Protein AF-A0A9P6PBI6-F1 (afdb_monomer_lite)

Radius of gyration: 18.16 Å; chains: 1; bounding box: 60×24×45 Å

Sequence (111 aa):
MYIKTEIVLVNEIKTRQEIRRQEVTYREKTDIINAMNEETRSGVHNIVGGRWFVCKNQHPYFIGDCGGATEVSSCPQCGAVIGGLQHKVVESNRFYGEFDGSVQPAWPGQP

Foldseek 3Di:
DVVVVVVVVVVVVVVVVVVVVPDQDPVNLVVVLVVQQVQQVPDPDPAQAKFWKAALVRDIDIDGHNNFFCDWDADPPPRGIFGDRPREIDPRMAGDCVSNVDPDGSDPDYD

pLDDT: mean 86.8, std 12.35, range [47.81, 98.38]

Structure (mmCIF, N/CA/C/O backbone):
data_AF-A0A9P6PBI6-F1
#
_entry.id   AF-A0A9P6PBI6-F1
#
loop_
_atom_site.group_PDB
_atom_site.id
_atom_site.type_symbol
_atom_site.label_atom_id
_atom_site.label_alt_id
_atom_site.label_comp_id
_atom_site.label_asym_id
_atom_site.label_entity_id
_atom_site.label_seq_id
_atom_site.pdbx_PDB_ins_code
_atom_site.Cartn_x
_atom_site.Cartn_y
_atom_site.Cartn_z
_atom_site.occupancy
_atom_site.B_iso_or_equiv
_atom_site.auth_seq_id
_atom_site.auth_comp_id
_atom_site.auth_asym_id
_atom_site.auth_atom_id
_atom_site.pdbx_PDB_model_num
ATOM 1 N N . MET A 1 1 ? -36.373 -7.883 30.145 1.00 57.28 1 MET A N 1
ATOM 2 C CA . MET A 1 1 ? -36.062 -7.192 28.873 1.00 57.28 1 MET A CA 1
ATOM 3 C C . MET A 1 1 ? -34.989 -6.109 29.087 1.00 57.28 1 MET A C 1
ATOM 5 O O . MET A 1 1 ? -35.166 -4.997 28.629 1.00 57.28 1 MET A O 1
ATOM 9 N N . TYR A 1 2 ? -33.888 -6.429 29.786 1.00 59.94 2 TYR A N 1
ATOM 10 C CA . TYR A 1 2 ? -32.796 -5.484 30.125 1.00 59.94 2 TYR A CA 1
ATOM 11 C C . TYR A 1 2 ? -31.420 -5.977 29.629 1.00 59.94 2 TYR A C 1
ATOM 13 O O . TYR A 1 2 ? -30.590 -5.198 29.182 1.00 59.94 2 TYR A O 1
ATOM 21 N N . ILE A 1 3 ? -31.233 -7.299 29.563 1.00 68.31 3 ILE A N 1
ATOM 22 C CA . ILE A 1 3 ? -29.975 -7.933 29.137 1.00 68.31 3 ILE A CA 1
ATOM 23 C C . ILE A 1 3 ? -29.643 -7.650 27.658 1.00 68.31 3 ILE A C 1
ATOM 25 O O . ILE A 1 3 ? -28.486 -7.448 27.308 1.00 68.31 3 ILE A O 1
ATOM 29 N N . LYS A 1 4 ? -30.646 -7.597 26.764 1.00 72.38 4 LYS A N 1
ATOM 30 C CA . LYS A 1 4 ? -30.403 -7.353 25.326 1.00 72.38 4 LYS A CA 1
ATOM 31 C C . LYS A 1 4 ? -29.861 -5.946 25.059 1.00 72.38 4 LYS A C 1
ATOM 33 O O . LYS A 1 4 ? -28.96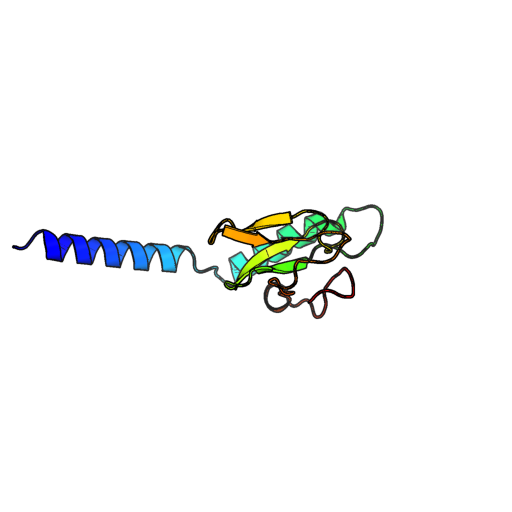2 -5.801 24.242 1.00 72.38 4 LYS A O 1
ATOM 38 N N . THR A 1 5 ? -30.383 -4.932 25.745 1.00 78.88 5 THR A N 1
ATOM 39 C CA . THR A 1 5 ? -29.947 -3.536 25.587 1.00 78.88 5 THR A CA 1
ATOM 40 C C . THR A 1 5 ? -28.542 -3.316 26.139 1.00 78.88 5 THR A C 1
ATOM 42 O O . THR A 1 5 ? -27.740 -2.640 25.503 1.00 78.88 5 THR A O 1
ATOM 45 N N . GLU A 1 6 ? -28.203 -3.949 27.264 1.00 83.69 6 GLU A N 1
ATOM 46 C CA . GLU A 1 6 ? -26.852 -3.888 27.836 1.00 83.69 6 GLU A CA 1
ATOM 47 C C . GLU A 1 6 ? -25.818 -4.603 26.954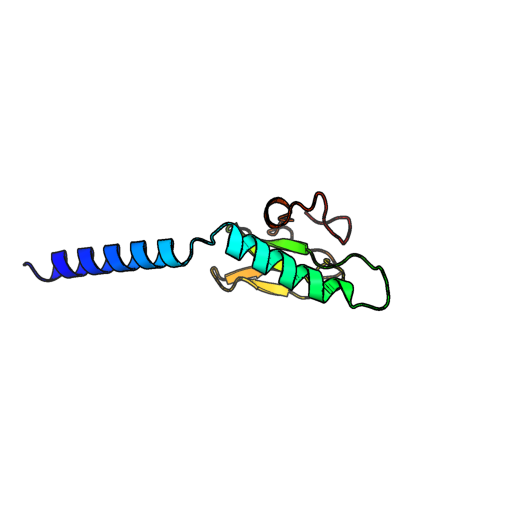 1.00 83.69 6 GLU A C 1
ATOM 49 O O . GLU A 1 6 ? -24.743 -4.060 26.715 1.00 83.69 6 GLU A O 1
ATOM 54 N N . ILE A 1 7 ? -26.150 -5.776 26.394 1.00 89.19 7 ILE A N 1
ATOM 55 C CA . ILE A 1 7 ? -25.262 -6.495 25.461 1.00 89.19 7 ILE A CA 1
ATOM 56 C C . ILE A 1 7 ? -24.994 -5.670 24.198 1.00 89.19 7 ILE A C 1
ATOM 58 O O . ILE A 1 7 ? -23.852 -5.608 23.744 1.00 89.19 7 ILE A O 1
ATOM 62 N N . VAL A 1 8 ? -26.022 -5.027 23.634 1.00 92.12 8 VAL A N 1
ATOM 63 C CA . VAL A 1 8 ? -25.859 -4.155 22.459 1.00 92.12 8 VAL A CA 1
ATOM 64 C C . VAL A 1 8 ? -24.909 -3.002 22.781 1.00 92.12 8 VAL A C 1
ATOM 66 O O . VAL A 1 8 ? -23.950 -2.791 22.042 1.00 92.12 8 VAL A O 1
ATOM 69 N N . LEU A 1 9 ? -25.097 -2.332 23.922 1.00 91.38 9 LEU A N 1
ATOM 70 C CA . LEU A 1 9 ? -24.223 -1.240 24.352 1.00 91.38 9 LEU A CA 1
ATOM 71 C C . LEU A 1 9 ? -22.771 -1.707 24.544 1.00 91.38 9 LEU A C 1
ATOM 73 O O . LEU A 1 9 ? -21.839 -1.040 24.098 1.00 91.38 9 LEU A O 1
ATOM 77 N N . VAL A 1 10 ? -22.563 -2.869 25.168 1.00 91.69 10 VAL A N 1
ATOM 78 C CA . VAL A 1 10 ? -21.223 -3.446 25.358 1.00 91.69 10 VAL A CA 1
ATOM 79 C C . VAL A 1 10 ? -20.565 -3.772 24.018 1.00 91.69 10 VAL A C 1
ATOM 81 O O . VAL A 1 10 ? -19.380 -3.488 23.843 1.00 91.69 10 VAL A O 1
ATOM 84 N N . ASN A 1 11 ? -21.309 -4.336 23.067 1.00 90.69 11 ASN A N 1
ATOM 85 C CA . ASN A 1 11 ? -20.789 -4.625 21.732 1.00 90.69 11 ASN A CA 1
ATOM 86 C C . ASN A 1 11 ? -20.391 -3.338 21.003 1.00 90.69 11 ASN A C 1
ATOM 88 O O . ASN A 1 11 ? -19.288 -3.265 20.472 1.00 90.69 11 ASN A O 1
ATOM 92 N N . GLU A 1 12 ? -21.224 -2.298 21.052 1.00 93.50 12 GLU A N 1
ATOM 93 C CA . GLU A 1 12 ? -20.895 -0.999 20.460 1.00 93.50 12 GLU A CA 1
ATOM 94 C C . GLU A 1 12 ? -19.661 -0.351 21.096 1.00 93.50 12 GLU A C 1
ATOM 96 O O . GLU A 1 12 ? -18.819 0.201 20.385 1.00 93.50 12 GLU A O 1
ATOM 101 N N . ILE A 1 13 ? -19.535 -0.407 22.427 1.00 92.88 13 ILE A N 1
ATOM 102 C CA . ILE A 1 13 ? -18.363 0.115 23.141 1.00 92.88 13 ILE A CA 1
ATOM 103 C C . ILE A 1 13 ? -17.110 -0.643 22.706 1.00 92.88 13 ILE A C 1
ATOM 105 O O . ILE A 1 13 ? -16.105 -0.007 22.392 1.00 92.88 13 ILE A O 1
ATOM 109 N N . LYS A 1 14 ? -17.172 -1.979 22.634 1.00 90.19 14 LYS A N 1
ATOM 110 C CA . LYS A 1 14 ? -16.056 -2.807 22.159 1.00 90.19 14 LYS A CA 1
ATOM 111 C C . LYS A 1 14 ? -15.658 -2.445 20.733 1.00 90.19 14 LYS A C 1
ATOM 113 O O . LYS A 1 14 ? -14.479 -2.227 20.486 1.00 90.19 14 LYS A O 1
ATOM 118 N N . THR A 1 15 ? -16.619 -2.316 19.819 1.00 87.94 15 THR A N 1
ATOM 119 C CA . THR A 1 15 ? -16.342 -1.923 18.432 1.00 87.94 15 THR A CA 1
ATOM 120 C C . THR A 1 15 ? -15.682 -0.547 18.363 1.00 87.94 15 THR A C 1
ATOM 122 O O . THR A 1 15 ? -14.673 -0.392 17.684 1.00 87.94 15 THR A O 1
ATOM 125 N N . ARG A 1 16 ? -16.181 0.447 19.111 1.00 87.81 16 ARG A N 1
ATOM 126 C CA . ARG A 1 16 ? -15.571 1.788 19.159 1.00 87.81 16 ARG A CA 1
ATOM 127 C C . ARG A 1 16 ? -14.161 1.775 19.753 1.00 87.81 16 ARG A C 1
ATOM 129 O O . ARG A 1 16 ? -13.296 2.505 19.278 1.00 87.81 16 ARG A O 1
ATOM 136 N N . GLN A 1 17 ? -13.931 0.976 20.794 1.00 88.06 17 GLN A N 1
ATOM 137 C CA . GLN A 1 17 ? -12.609 0.821 21.405 1.00 88.06 17 GLN A CA 1
ATOM 138 C C . GLN A 1 17 ? -11.619 0.145 20.454 1.00 88.06 17 GLN A C 1
ATOM 140 O O . GLN A 1 17 ? -10.471 0.574 20.388 1.00 88.06 17 GLN A O 1
ATOM 145 N N . GLU A 1 18 ? -12.063 -0.865 19.709 1.00 83.88 18 GLU A N 1
ATOM 146 C CA . GLU A 1 18 ? -11.237 -1.562 18.724 1.00 83.88 18 GLU A CA 1
ATOM 147 C C . GLU A 1 18 ? -10.886 -0.649 17.543 1.00 83.88 18 GLU A C 1
ATOM 149 O O . GLU A 1 18 ? -9.718 -0.564 17.182 1.00 83.88 18 GLU A O 1
ATOM 154 N N . ILE A 1 19 ? -11.847 0.128 17.024 1.00 81.00 19 ILE A N 1
ATOM 155 C CA . ILE A 1 19 ? -11.585 1.146 15.989 1.00 81.00 19 ILE A CA 1
ATOM 156 C C . ILE A 1 19 ? -10.518 2.134 16.469 1.00 81.00 19 ILE A C 1
ATOM 158 O O . ILE A 1 19 ? -9.537 2.358 15.772 1.00 81.00 19 ILE A O 1
ATOM 162 N N . ARG A 1 20 ? -10.666 2.676 17.686 1.00 81.50 20 ARG A N 1
ATOM 163 C CA . ARG A 1 20 ? -9.689 3.618 18.252 1.00 81.50 20 ARG A CA 1
ATOM 164 C C . ARG A 1 20 ? -8.309 2.984 18.434 1.00 81.50 20 ARG A C 1
ATOM 166 O O . ARG A 1 20 ? -7.304 3.645 18.228 1.00 81.50 20 ARG A O 1
ATOM 173 N N . ARG A 1 21 ? -8.244 1.712 18.838 1.00 78.19 21 ARG A N 1
ATOM 174 C CA . ARG A 1 21 ? -6.974 0.981 18.973 1.00 78.19 21 ARG A CA 1
ATOM 175 C C . ARG A 1 21 ? -6.270 0.804 17.625 1.00 78.19 21 ARG A C 1
ATOM 177 O O . ARG A 1 21 ? -5.051 0.727 17.595 1.00 78.19 21 ARG A O 1
ATOM 184 N N . GLN A 1 22 ? -7.034 0.720 16.542 1.00 74.50 22 GLN A N 1
ATOM 185 C CA . GLN A 1 22 ? -6.516 0.562 15.186 1.00 74.50 22 GLN A CA 1
ATOM 186 C C . GLN A 1 22 ? -6.127 1.896 14.527 1.00 74.50 22 GLN A C 1
ATOM 188 O O . GLN A 1 22 ? -5.532 1.883 13.449 1.00 74.50 22 GLN A O 1
ATOM 193 N N . GLU A 1 23 ? -6.427 3.043 15.148 1.00 81.88 23 GLU A N 1
ATOM 194 C CA . GLU A 1 23 ? -5.960 4.345 14.668 1.00 81.88 23 GLU A CA 1
ATOM 195 C C . GLU A 1 23 ? -4.450 4.476 14.886 1.00 81.88 23 GLU A C 1
ATOM 197 O O . GLU A 1 23 ? -3.964 4.554 16.011 1.00 81.88 23 GLU A O 1
ATOM 202 N N . VAL A 1 24 ? -3.706 4.526 13.783 1.00 81.69 24 VAL A N 1
ATOM 203 C CA . VAL A 1 24 ? -2.252 4.696 13.801 1.00 81.69 24 VAL A CA 1
ATOM 204 C C . VAL A 1 24 ? -1.918 6.159 14.087 1.00 81.69 24 VAL A C 1
ATOM 206 O O . VAL A 1 24 ? -2.293 7.059 13.329 1.00 81.69 24 VAL A O 1
ATOM 209 N N . THR A 1 25 ? -1.180 6.415 15.166 1.00 87.94 25 THR A N 1
ATOM 210 C CA . THR A 1 25 ? -0.667 7.754 15.477 1.00 87.94 25 THR A CA 1
ATOM 211 C C . THR A 1 25 ? 0.389 8.193 14.458 1.00 87.94 25 THR A C 1
ATOM 213 O O . THR A 1 25 ? 1.033 7.379 13.800 1.00 87.94 25 THR A O 1
ATOM 216 N N . TYR A 1 26 ? 0.642 9.502 14.347 1.00 85.81 26 TYR A N 1
ATOM 217 C CA . TYR A 1 26 ? 1.681 10.023 13.444 1.00 85.81 26 TYR A CA 1
ATOM 218 C C . TYR A 1 26 ? 3.070 9.417 13.713 1.00 85.81 26 TYR A C 1
ATOM 220 O O . TYR A 1 26 ? 3.825 9.132 12.780 1.00 85.81 26 TYR A O 1
ATOM 228 N N . ARG A 1 27 ? 3.399 9.195 14.992 1.00 88.25 27 ARG A N 1
ATOM 229 C CA . ARG A 1 27 ? 4.665 8.579 15.395 1.00 88.25 27 ARG A CA 1
ATOM 230 C C . ARG A 1 27 ? 4.742 7.130 14.925 1.00 88.25 27 ARG A C 1
ATOM 232 O O . ARG A 1 27 ? 5.698 6.786 14.248 1.00 88.25 27 ARG A O 1
ATOM 239 N N . GLU A 1 28 ? 3.713 6.331 15.195 1.00 90.06 28 GLU A N 1
ATOM 240 C CA . GLU A 1 28 ? 3.660 4.938 14.732 1.00 90.06 28 GLU A CA 1
ATOM 241 C C . GLU A 1 28 ? 3.711 4.851 13.205 1.00 90.06 28 GLU A C 1
ATOM 243 O O . GLU A 1 28 ? 4.437 4.026 12.660 1.00 90.06 28 GLU A O 1
ATOM 248 N N . LYS A 1 29 ? 3.010 5.750 12.500 1.00 89.81 29 LYS A N 1
ATOM 249 C CA . LYS A 1 29 ? 3.078 5.838 11.036 1.00 89.81 29 LYS A CA 1
ATOM 250 C C . LYS A 1 29 ? 4.518 6.061 10.571 1.00 89.81 29 LYS A C 1
ATOM 252 O O . LYS A 1 29 ? 4.976 5.397 9.648 1.00 89.81 29 LYS A O 1
ATOM 257 N N . THR A 1 30 ? 5.231 6.977 11.225 1.00 90.19 30 THR A N 1
ATOM 258 C CA . THR A 1 30 ? 6.634 7.283 10.915 1.00 90.19 30 THR A CA 1
ATOM 259 C C . THR A 1 30 ? 7.546 6.089 11.195 1.00 90.19 30 THR A C 1
ATOM 261 O O . THR A 1 30 ? 8.390 5.762 10.364 1.00 90.19 30 THR A O 1
ATOM 264 N N . ASP A 1 31 ? 7.353 5.405 12.323 1.00 92.19 31 ASP A N 1
ATOM 265 C CA . ASP A 1 31 ? 8.137 4.224 12.696 1.00 92.19 31 ASP A CA 1
ATOM 266 C C . ASP A 1 31 ? 7.935 3.079 11.686 1.00 92.19 31 ASP A C 1
ATOM 268 O O . ASP A 1 31 ? 8.910 2.472 11.241 1.00 92.19 31 ASP A O 1
ATOM 272 N N . ILE A 1 32 ? 6.694 2.855 11.234 1.00 90.44 32 ILE A N 1
ATOM 273 C CA . ILE A 1 32 ? 6.374 1.894 10.167 1.00 90.44 32 ILE A CA 1
ATOM 274 C C . ILE A 1 32 ? 7.083 2.277 8.864 1.00 90.44 32 ILE A C 1
ATOM 276 O O . ILE A 1 32 ? 7.739 1.437 8.255 1.00 90.44 32 ILE A O 1
ATOM 280 N N . ILE A 1 33 ? 6.981 3.538 8.427 1.00 89.69 33 ILE A N 1
ATOM 281 C CA . ILE A 1 33 ? 7.621 4.002 7.183 1.00 89.69 33 ILE A CA 1
ATOM 282 C C . ILE A 1 33 ? 9.133 3.772 7.231 1.00 89.69 33 ILE A C 1
ATOM 284 O O . ILE A 1 33 ? 9.715 3.303 6.254 1.00 89.69 33 ILE A O 1
ATOM 288 N N . ASN A 1 34 ? 9.769 4.085 8.360 1.00 87.81 34 ASN A N 1
ATOM 289 C CA . ASN A 1 34 ? 11.205 3.905 8.524 1.00 87.81 34 ASN A CA 1
ATOM 290 C C . ASN A 1 34 ? 11.600 2.429 8.436 1.00 87.81 34 ASN A C 1
ATOM 292 O O . ASN A 1 34 ? 12.493 2.103 7.656 1.00 87.81 34 ASN A O 1
ATOM 296 N N . ALA A 1 35 ? 10.899 1.552 9.162 1.00 88.19 35 ALA A N 1
ATOM 297 C CA . ALA A 1 35 ? 11.174 0.118 9.165 1.00 88.19 35 ALA A CA 1
ATOM 298 C C . ALA A 1 35 ? 11.040 -0.495 7.760 1.00 88.19 35 ALA A C 1
ATOM 300 O O . ALA A 1 35 ? 11.958 -1.153 7.277 1.00 88.19 35 ALA A O 1
ATOM 301 N N . MET A 1 36 ? 9.938 -0.209 7.060 1.00 86.06 36 MET A N 1
ATOM 302 C CA . MET A 1 36 ? 9.687 -0.784 5.731 1.00 86.06 36 MET A CA 1
ATOM 303 C C . MET A 1 36 ? 10.657 -0.248 4.664 1.00 86.06 36 MET A C 1
ATOM 305 O O . MET A 1 36 ? 11.021 -0.961 3.729 1.00 86.06 36 MET A O 1
ATOM 309 N N . ASN A 1 37 ? 11.109 1.004 4.794 1.00 78.19 37 ASN A N 1
ATOM 310 C CA . ASN A 1 37 ? 12.082 1.589 3.870 1.00 78.19 37 ASN A CA 1
ATOM 311 C C . ASN A 1 37 ? 13.515 1.097 4.123 1.00 78.19 37 ASN A C 1
ATOM 313 O O . ASN A 1 37 ? 14.297 1.013 3.173 1.00 78.19 37 ASN A O 1
ATOM 317 N N . GLU A 1 38 ? 13.878 0.782 5.368 1.00 72.88 38 GLU A N 1
ATOM 318 C CA . GLU A 1 38 ? 15.210 0.282 5.730 1.00 72.88 38 GLU A CA 1
ATOM 319 C C . GLU A 1 38 ? 15.511 -1.075 5.081 1.00 72.88 38 GLU A C 1
ATOM 321 O O . GLU A 1 38 ? 16.582 -1.246 4.491 1.00 72.88 38 GLU A O 1
ATOM 326 N N . GLU A 1 39 ? 14.539 -1.992 5.079 1.00 63.38 39 GLU A N 1
ATOM 327 C CA . GLU A 1 39 ? 14.673 -3.310 4.440 1.00 63.38 39 GLU A CA 1
ATOM 328 C C . GLU A 1 39 ? 15.037 -3.198 2.951 1.00 63.38 39 GLU A C 1
ATOM 330 O O . GLU A 1 39 ? 15.853 -3.957 2.430 1.00 63.38 39 GLU A O 1
ATOM 335 N N . THR A 1 40 ? 14.514 -2.178 2.270 1.00 63.81 40 THR A N 1
ATOM 336 C CA . THR A 1 40 ? 14.700 -1.992 0.822 1.00 63.81 40 THR A CA 1
ATOM 337 C C . THR A 1 40 ? 16.022 -1.311 0.439 1.00 63.81 40 THR A C 1
ATOM 339 O O . THR A 1 40 ? 16.390 -1.307 -0.733 1.00 63.81 40 THR A O 1
ATOM 342 N N . ARG A 1 41 ? 16.770 -0.751 1.406 1.00 58.75 41 ARG A N 1
ATOM 343 C CA . ARG A 1 41 ? 18.080 -0.100 1.175 1.00 58.75 41 ARG A CA 1
ATOM 344 C C . ARG A 1 41 ? 19.273 -1.054 1.234 1.00 58.75 41 ARG A C 1
ATOM 346 O O . ARG A 1 41 ? 20.363 -0.668 0.821 1.00 58.75 41 ARG A O 1
ATOM 353 N N . SER A 1 42 ? 19.089 -2.271 1.741 1.00 56.28 42 SER A N 1
ATOM 354 C CA . SER A 1 42 ? 20.186 -3.226 1.968 1.00 56.28 42 SER A CA 1
ATOM 355 C C . SER A 1 42 ? 20.513 -4.105 0.746 1.00 56.28 42 SER A C 1
ATOM 357 O O . SER A 1 42 ? 21.400 -4.955 0.813 1.00 56.28 42 SER A O 1
ATOM 359 N N . GLY A 1 43 ? 19.827 -3.908 -0.388 1.00 55.12 43 GLY A N 1
ATOM 360 C CA . GLY A 1 43 ? 20.098 -4.604 -1.648 1.00 55.12 43 GLY A CA 1
ATOM 361 C C . GLY A 1 43 ? 21.300 -4.024 -2.405 1.00 55.12 43 GLY A C 1
ATOM 362 O O . GLY A 1 43 ? 21.398 -2.821 -2.618 1.00 55.12 43 GLY A O 1
ATOM 363 N N . VAL A 1 44 ? 22.199 -4.902 -2.866 1.00 50.97 44 VAL A N 1
ATOM 364 C CA . VAL A 1 44 ? 23.477 -4.614 -3.571 1.00 50.97 44 VAL A CA 1
ATOM 365 C C . VAL A 1 44 ? 23.313 -3.792 -4.862 1.00 50.97 44 VAL A C 1
ATOM 367 O O . VAL A 1 44 ? 24.276 -3.234 -5.388 1.0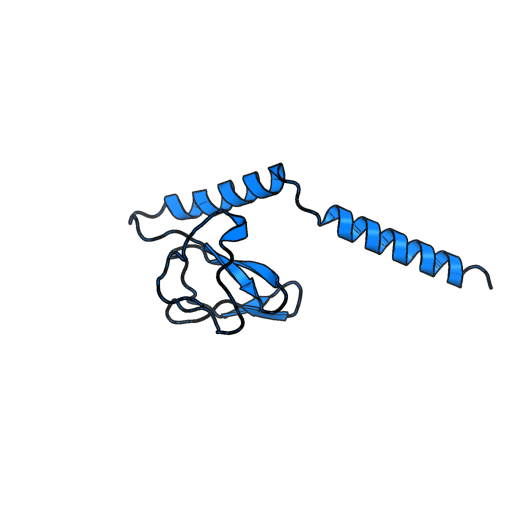0 50.97 44 VAL A O 1
ATOM 370 N N . HIS A 1 45 ? 22.093 -3.665 -5.369 1.00 48.16 45 HIS A N 1
ATOM 371 C CA . HIS A 1 45 ? 21.782 -2.830 -6.513 1.00 48.16 45 HIS A CA 1
ATOM 372 C C . HIS A 1 45 ? 20.840 -1.711 -6.065 1.00 48.16 45 HIS A C 1
ATOM 374 O O 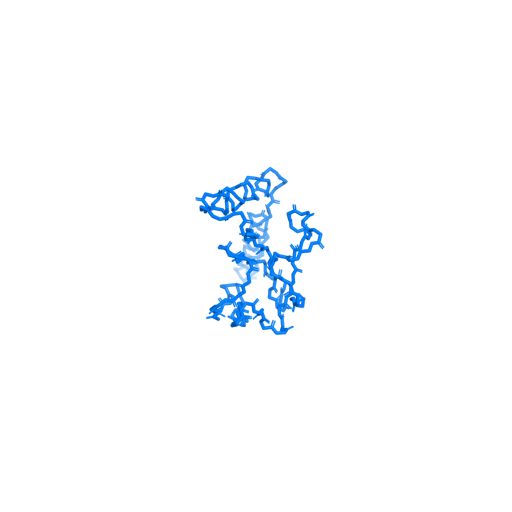. HIS A 1 45 ? 19.800 -2.001 -5.488 1.00 48.16 45 HIS A O 1
ATOM 380 N N . ASN A 1 46 ? 21.189 -0.451 -6.361 1.00 47.81 46 ASN A N 1
ATOM 381 C CA . ASN A 1 46 ? 20.365 0.765 -6.206 1.00 47.81 46 ASN A CA 1
ATOM 382 C C . ASN A 1 46 ? 19.081 0.722 -7.075 1.00 47.81 46 ASN A C 1
ATOM 384 O O . ASN A 1 46 ? 18.784 1.641 -7.838 1.00 47.81 46 ASN A O 1
ATOM 388 N N . ILE A 1 47 ? 18.353 -0.387 -7.033 1.00 53.59 47 ILE A N 1
ATOM 389 C CA . ILE A 1 47 ? 17.187 -0.702 -7.840 1.00 53.59 47 ILE A CA 1
ATOM 390 C C . ILE A 1 47 ? 15.994 -0.449 -6.935 1.00 53.59 47 ILE A C 1
ATOM 392 O O . ILE A 1 47 ? 15.737 -1.203 -6.010 1.00 53.59 47 ILE A O 1
ATOM 396 N N . VAL A 1 48 ? 15.351 0.690 -7.186 1.00 61.47 48 VAL A N 1
ATOM 397 C CA . VAL A 1 48 ? 13.963 1.032 -6.855 1.00 61.47 48 VAL A CA 1
ATOM 398 C C . VAL A 1 48 ? 13.345 0.211 -5.715 1.00 61.47 48 VAL A C 1
ATOM 400 O O . VAL A 1 48 ? 12.793 -0.852 -5.949 1.00 61.47 48 VAL A O 1
ATOM 403 N N . GLY A 1 49 ? 13.458 0.717 -4.481 1.00 77.00 49 GLY A N 1
ATOM 404 C CA . GLY A 1 49 ? 12.961 0.036 -3.279 1.00 77.00 49 GLY A CA 1
ATOM 405 C C . GLY A 1 49 ? 11.442 -0.179 -3.245 1.00 77.00 49 GLY A C 1
ATOM 406 O O . GLY A 1 49 ? 10.713 0.225 -4.147 1.00 77.00 49 GLY A O 1
ATOM 407 N N . GLY A 1 50 ? 10.945 -0.762 -2.159 1.00 87.19 50 GLY A N 1
ATOM 408 C CA . GLY A 1 50 ? 9.531 -1.089 -1.982 1.00 87.19 50 GLY A CA 1
ATOM 409 C C . GLY A 1 50 ? 8.577 0.112 -1.974 1.00 87.19 50 GLY A C 1
ATOM 410 O O . GLY A 1 50 ? 8.988 1.265 -1.812 1.00 87.19 50 GLY A O 1
ATOM 411 N N . ARG A 1 51 ? 7.281 -0.146 -2.184 1.00 92.56 51 ARG A N 1
ATOM 412 C CA . ARG A 1 51 ? 6.216 0.869 -2.212 1.00 92.56 51 ARG A CA 1
ATOM 413 C C . ARG A 1 51 ? 4.909 0.387 -1.610 1.00 92.56 51 ARG A C 1
ATOM 415 O O . ARG A 1 51 ? 4.567 -0.793 -1.655 1.00 92.56 51 ARG A O 1
ATOM 422 N N . TRP A 1 52 ? 4.154 1.359 -1.111 1.00 94.75 52 TRP A N 1
ATOM 423 C CA . TRP A 1 52 ? 2.808 1.175 -0.592 1.00 94.75 52 TRP A CA 1
ATOM 424 C C . TRP A 1 52 ? 1.766 1.184 -1.707 1.00 94.75 52 TRP A C 1
ATOM 426 O O . TRP A 1 52 ? 1.808 1.996 -2.634 1.00 94.75 52 TRP A O 1
ATOM 436 N N . PHE A 1 53 ? 0.801 0.287 -1.569 1.00 96.62 53 PHE A N 1
ATOM 437 C CA . PHE A 1 53 ? -0.371 0.156 -2.419 1.00 96.62 53 PHE A CA 1
ATOM 438 C C . PHE A 1 53 ? -1.603 -0.045 -1.542 1.00 96.62 53 PHE A C 1
ATOM 440 O O . PHE A 1 53 ? -1.503 -0.340 -0.351 1.00 96.62 53 PHE A O 1
ATOM 447 N N . VAL A 1 54 ? -2.786 0.084 -2.129 1.00 97.56 54 VAL A N 1
ATOM 448 C CA . VAL A 1 54 ? -4.049 -0.250 -1.468 1.00 97.56 54 VAL A CA 1
ATOM 449 C C . VAL A 1 54 ? -4.890 -1.169 -2.330 1.00 97.56 54 VAL A C 1
ATOM 451 O O . VAL A 1 54 ? -4.880 -1.083 -3.559 1.00 97.56 54 VAL A O 1
ATOM 454 N N . CYS A 1 55 ? -5.650 -2.045 -1.676 1.00 97.94 55 CYS A N 1
ATOM 455 C CA . CYS A 1 55 ? -6.689 -2.818 -2.351 1.00 97.94 55 CYS A CA 1
ATOM 456 C C . CYS A 1 55 ? -7.895 -1.932 -2.718 1.00 97.94 55 CYS A C 1
ATOM 458 O O . CYS A 1 55 ? -8.040 -0.810 -2.221 1.00 97.94 55 CYS A O 1
ATOM 460 N N . LYS A 1 56 ? -8.840 -2.478 -3.495 1.00 97.19 56 LYS A N 1
ATOM 461 C CA . LYS A 1 56 ? -10.098 -1.797 -3.872 1.00 97.19 56 LYS A CA 1
ATOM 462 C C . LYS A 1 56 ? -10.926 -1.257 -2.697 1.00 97.19 56 LYS A C 1
ATOM 464 O O . LYS A 1 56 ? -11.720 -0.343 -2.876 1.00 97.19 56 LYS A O 1
ATOM 469 N N . ASN A 1 57 ? -10.741 -1.826 -1.503 1.00 96.69 57 ASN A N 1
ATOM 470 C CA . ASN A 1 57 ? -11.425 -1.433 -0.270 1.00 96.69 57 ASN A CA 1
ATOM 471 C C . ASN A 1 57 ? -10.568 -0.513 0.624 1.00 96.69 57 ASN A C 1
ATOM 473 O O . ASN A 1 57 ? -10.873 -0.366 1.800 1.00 96.69 57 ASN A O 1
ATOM 477 N N . GLN A 1 58 ? -9.503 0.093 0.088 1.00 95.31 58 GLN A N 1
ATOM 478 C CA . GLN A 1 58 ? -8.636 1.067 0.772 1.00 95.31 58 GLN A CA 1
ATOM 479 C C . GLN A 1 58 ? -7.795 0.522 1.940 1.00 95.31 58 GLN A C 1
ATOM 481 O O . GLN A 1 58 ? -7.278 1.299 2.736 1.00 95.31 58 GLN A O 1
ATOM 486 N N . HIS A 1 59 ? -7.585 -0.793 2.031 1.00 95.38 59 HIS A N 1
ATOM 487 C CA . HIS A 1 59 ? -6.624 -1.358 2.987 1.00 95.38 59 HIS A CA 1
ATOM 488 C C . HIS A 1 59 ? -5.195 -1.283 2.428 1.00 95.38 59 HIS A C 1
ATOM 490 O O . HIS A 1 59 ? -4.968 -1.854 1.350 1.00 95.38 59 HIS A O 1
ATOM 496 N N . PRO A 1 60 ? -4.251 -0.619 3.125 1.00 95.12 60 PRO A N 1
ATOM 497 C CA . PRO A 1 60 ? -2.861 -0.527 2.692 1.00 95.12 60 PRO A CA 1
ATOM 498 C C . PRO A 1 60 ? -2.131 -1.868 2.774 1.00 95.12 60 PRO A C 1
ATOM 500 O O . PRO A 1 60 ? -2.369 -2.664 3.683 1.00 95.12 60 PRO A O 1
ATOM 503 N N . TYR A 1 61 ? -1.212 -2.086 1.841 1.00 95.56 61 TYR A N 1
ATOM 504 C CA . TYR A 1 61 ? -0.239 -3.173 1.847 1.00 95.56 61 TYR A CA 1
ATOM 505 C C . TYR A 1 61 ? 1.069 -2.699 1.198 1.00 95.56 61 TYR A C 1
ATOM 507 O O . TYR A 1 61 ? 1.084 -1.716 0.456 1.00 95.56 61 TYR A O 1
ATOM 515 N N . PHE A 1 62 ? 2.175 -3.381 1.489 1.00 93.94 62 PHE A N 1
ATOM 516 C CA . PHE A 1 62 ? 3.500 -3.006 1.000 1.00 93.94 62 PHE A CA 1
ATOM 517 C C . PHE A 1 62 ? 4.039 -4.058 0.034 1.00 93.94 62 PHE A C 1
ATOM 519 O O . PHE A 1 62 ? 3.910 -5.257 0.279 1.00 93.94 62 PHE A O 1
ATOM 526 N N . ILE A 1 63 ? 4.648 -3.604 -1.056 1.00 92.56 63 ILE A N 1
ATOM 527 C CA . ILE A 1 63 ? 5.433 -4.434 -1.967 1.00 92.56 63 ILE A CA 1
ATOM 528 C C . ILE A 1 63 ? 6.894 -4.078 -1.725 1.00 92.56 63 ILE A C 1
ATOM 530 O O . ILE A 1 63 ? 7.270 -2.936 -1.970 1.00 92.56 63 ILE A O 1
ATOM 534 N N . GLY A 1 64 ? 7.684 -5.030 -1.225 1.00 87.12 64 GLY A N 1
ATOM 535 C CA . GLY A 1 64 ? 9.109 -4.864 -0.912 1.00 87.12 64 GLY A CA 1
ATOM 536 C C . GLY A 1 64 ? 10.007 -4.876 -2.151 1.00 87.12 64 GLY A C 1
ATOM 537 O O . GLY A 1 64 ? 9.616 -4.354 -3.190 1.00 87.12 64 GLY A O 1
ATOM 538 N N . ASP A 1 65 ? 11.197 -5.476 -2.047 1.00 82.50 65 ASP A N 1
ATOM 539 C CA . ASP A 1 65 ? 12.190 -5.676 -3.118 1.00 82.50 65 ASP A CA 1
ATOM 540 C C . ASP A 1 65 ? 12.258 -4.528 -4.145 1.00 82.50 65 ASP A C 1
ATOM 542 O O . ASP A 1 65 ? 12.780 -3.458 -3.846 1.00 82.50 65 ASP A O 1
ATOM 546 N N . CYS A 1 66 ? 11.708 -4.743 -5.347 1.00 84.69 66 CYS A N 1
ATOM 547 C CA . CYS A 1 66 ? 11.721 -3.801 -6.473 1.00 84.69 66 CYS A CA 1
ATOM 548 C C . CYS A 1 66 ? 10.499 -2.856 -6.541 1.00 84.69 66 CYS A C 1
ATOM 550 O O . CYS A 1 66 ? 10.325 -2.110 -7.509 1.00 84.69 66 CYS A O 1
ATOM 552 N N . GLY A 1 67 ? 9.582 -2.972 -5.577 1.00 86.56 67 GLY A N 1
ATOM 553 C CA . GLY A 1 67 ? 8.328 -2.224 -5.471 1.00 86.56 67 GLY A CA 1
ATOM 554 C C . GLY A 1 67 ? 7.303 -2.480 -6.584 1.00 86.56 67 GLY A C 1
ATOM 555 O O . GLY A 1 67 ? 6.335 -1.728 -6.697 1.00 86.56 67 GLY A O 1
ATOM 556 N N . GLY A 1 68 ? 7.496 -3.521 -7.400 1.00 91.00 68 GLY A N 1
ATOM 557 C CA . GLY A 1 68 ? 6.541 -4.008 -8.402 1.00 91.00 68 GLY A CA 1
ATOM 558 C C . GLY A 1 68 ? 6.052 -5.420 -8.073 1.00 91.00 68 GLY A C 1
ATOM 559 O O . GLY A 1 68 ? 6.833 -6.263 -7.638 1.00 91.00 68 GLY A O 1
ATOM 560 N N . ALA A 1 69 ? 4.762 -5.696 -8.281 1.00 94.69 69 ALA A N 1
ATOM 561 C CA . ALA A 1 69 ? 4.153 -6.958 -7.857 1.00 94.69 69 ALA A CA 1
ATOM 562 C C . ALA A 1 69 ? 4.563 -8.163 -8.721 1.00 94.69 69 ALA A C 1
ATOM 564 O O . ALA A 1 69 ? 4.370 -8.158 -9.937 1.00 94.69 69 ALA A O 1
ATOM 565 N N . THR A 1 70 ? 5.069 -9.220 -8.091 1.00 94.56 70 THR A N 1
ATOM 566 C CA . THR A 1 70 ? 5.426 -10.496 -8.743 1.00 94.56 70 THR A CA 1
ATOM 567 C C . THR A 1 70 ? 4.619 -11.685 -8.224 1.00 94.56 70 THR A C 1
ATOM 569 O O . THR A 1 70 ? 4.710 -12.773 -8.791 1.00 94.56 70 THR A O 1
ATOM 572 N N . GLU A 1 71 ? 3.808 -11.470 -7.190 1.00 95.75 71 GLU A N 1
ATOM 573 C CA . GLU A 1 71 ? 2.931 -12.457 -6.577 1.00 95.75 71 GLU A CA 1
ATOM 574 C C . GLU A 1 71 ? 1.535 -11.868 -6.320 1.00 95.75 71 GLU A C 1
ATOM 576 O O . GLU A 1 71 ? 1.371 -10.672 -6.051 1.00 95.75 71 GLU A O 1
ATOM 581 N N . VAL A 1 72 ? 0.519 -12.730 -6.390 1.00 97.56 72 VAL A N 1
ATOM 582 C CA . VAL A 1 72 ? -0.878 -12.413 -6.075 1.00 97.56 72 VAL A CA 1
ATOM 583 C C . VAL A 1 72 ? -1.244 -13.030 -4.731 1.00 97.56 72 VAL A C 1
ATOM 585 O O . VAL A 1 72 ? -0.929 -14.186 -4.468 1.00 97.56 72 VAL A O 1
ATOM 588 N N . SER A 1 73 ? -1.968 -12.279 -3.904 1.00 97.44 73 SER A N 1
ATOM 589 C CA . SER A 1 73 ? -2.458 -12.745 -2.605 1.00 97.44 73 SER A CA 1
ATOM 590 C C . SER A 1 73 ? -3.846 -12.168 -2.297 1.00 97.44 73 SER A C 1
ATOM 592 O O . SER A 1 73 ? -4.475 -11.527 -3.143 1.00 97.44 73 SER A O 1
ATOM 594 N N . SER A 1 74 ? -4.334 -12.390 -1.079 1.00 98.25 74 SER A N 1
ATOM 595 C CA . SER A 1 74 ? -5.619 -11.895 -0.582 1.00 98.25 74 SER A CA 1
ATOM 596 C C . SER A 1 74 ? -5.408 -10.867 0.525 1.00 98.25 74 SER A C 1
ATOM 598 O O . SER A 1 74 ? -4.636 -11.086 1.454 1.00 98.25 74 SER A O 1
ATOM 600 N N . CYS A 1 75 ? -6.127 -9.746 0.451 1.00 97.56 75 CYS A N 1
ATOM 601 C CA . CYS A 1 75 ? -6.131 -8.718 1.485 1.00 97.56 75 CYS A CA 1
ATOM 602 C C . CYS A 1 75 ? -6.562 -9.332 2.826 1.00 97.56 75 CYS A C 1
ATOM 604 O O . CYS A 1 75 ? -7.674 -9.865 2.902 1.00 97.56 75 CYS A O 1
ATOM 606 N N . PRO A 1 76 ? -5.753 -9.217 3.893 1.00 95.00 76 PRO A N 1
ATOM 607 C CA . PRO A 1 76 ? -6.057 -9.874 5.161 1.00 95.00 76 PRO A CA 1
ATOM 608 C C . PRO A 1 76 ? -7.282 -9.277 5.869 1.00 95.00 76 PRO A C 1
ATOM 610 O O . PRO A 1 76 ? -7.902 -9.955 6.680 1.00 95.00 76 PRO A O 1
ATOM 613 N N . GLN A 1 77 ? -7.670 -8.037 5.546 1.00 94.69 77 GLN A N 1
ATOM 614 C CA . GLN A 1 77 ? -8.835 -7.378 6.144 1.00 94.69 77 GLN A CA 1
ATOM 615 C C . GLN A 1 77 ? -10.153 -7.681 5.421 1.00 94.69 77 GLN A C 1
ATOM 617 O O . GLN A 1 77 ? -11.194 -7.775 6.062 1.00 94.69 77 GLN A O 1
ATOM 622 N N . CYS A 1 78 ? -10.146 -7.794 4.088 1.00 96.56 78 CYS A N 1
ATOM 623 C CA . CYS A 1 78 ? -11.393 -7.875 3.310 1.00 96.56 78 CYS A CA 1
ATOM 624 C C . CYS A 1 78 ? -11.437 -8.979 2.250 1.00 96.56 78 CYS A C 1
ATOM 626 O O . CYS A 1 78 ? -12.432 -9.089 1.536 1.00 96.56 78 CYS A O 1
ATOM 628 N N . GLY A 1 79 ? -10.366 -9.757 2.093 1.00 97.12 79 GLY A N 1
ATOM 629 C CA . GLY A 1 79 ? -10.282 -10.854 1.127 1.00 97.12 79 GLY A CA 1
ATOM 630 C C . GLY A 1 79 ? -10.221 -10.430 -0.344 1.00 97.12 79 GLY A C 1
ATOM 631 O O . GLY A 1 79 ? -10.202 -11.290 -1.217 1.00 97.12 79 GLY A O 1
ATOM 632 N N . ALA A 1 80 ? -10.193 -9.128 -0.653 1.00 98.06 80 ALA A N 1
ATOM 633 C 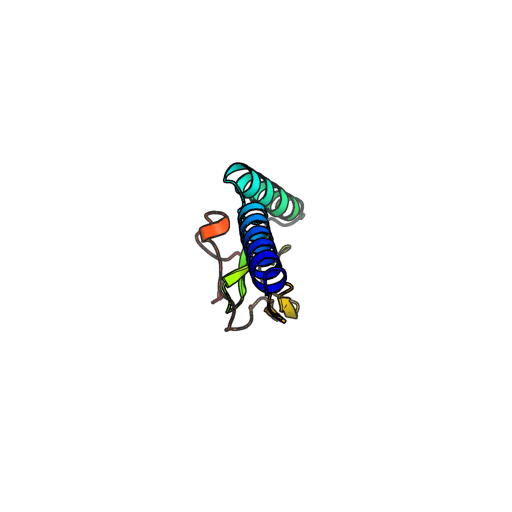CA . ALA A 1 80 ? -9.985 -8.658 -2.021 1.00 98.06 80 ALA A CA 1
ATOM 634 C C . ALA A 1 80 ? -8.603 -9.083 -2.544 1.00 98.06 80 ALA A C 1
ATOM 636 O O . ALA A 1 80 ? -7.646 -9.127 -1.776 1.00 98.06 80 ALA A O 1
ATOM 637 N N . VAL A 1 81 ? -8.490 -9.346 -3.847 1.00 98.31 81 VAL A N 1
ATOM 638 C CA . VAL A 1 81 ? -7.211 -9.691 -4.484 1.00 98.31 81 VAL A CA 1
ATOM 639 C C . VAL A 1 81 ? -6.223 -8.531 -4.328 1.00 98.31 81 VAL A C 1
ATOM 641 O O . VAL A 1 81 ? -6.578 -7.386 -4.601 1.00 98.31 81 VAL A O 1
ATOM 644 N N . ILE A 1 82 ? -4.999 -8.832 -3.891 1.00 98.38 82 ILE A N 1
ATOM 645 C CA . ILE A 1 82 ? -3.877 -7.891 -3.780 1.00 98.38 82 ILE A CA 1
ATOM 646 C C . ILE A 1 82 ? -2.643 -8.405 -4.529 1.00 98.38 82 ILE A C 1
ATOM 648 O O . ILE A 1 82 ? -2.588 -9.569 -4.923 1.00 98.38 82 ILE A O 1
ATOM 652 N N . GLY A 1 83 ? -1.644 -7.543 -4.721 1.00 96.88 83 GLY A N 1
ATOM 653 C CA . GLY A 1 83 ? -0.439 -7.895 -5.475 1.00 96.88 83 GLY A CA 1
ATOM 654 C C . GLY A 1 83 ? -0.688 -7.894 -6.983 1.00 96.88 83 GLY A C 1
ATOM 655 O O . GLY A 1 83 ? -1.433 -7.046 -7.478 1.00 96.88 83 GLY A O 1
ATOM 656 N N . GLY A 1 84 ? -0.043 -8.802 -7.712 1.00 96.88 84 GLY A N 1
ATOM 657 C CA . GLY A 1 84 ? -0.024 -8.836 -9.173 1.00 96.88 84 GLY A CA 1
ATOM 658 C C . GLY A 1 84 ? 1.151 -9.636 -9.731 1.00 96.88 84 GLY A C 1
ATOM 659 O O . GLY A 1 84 ? 1.836 -10.330 -8.993 1.00 96.88 84 GLY A O 1
ATOM 660 N N . LEU A 1 85 ? 1.371 -9.569 -11.040 1.00 96.06 85 LEU A N 1
ATOM 661 C CA . LEU A 1 85 ? 2.400 -10.346 -11.736 1.00 96.06 85 LEU A CA 1
ATOM 662 C C . LEU A 1 85 ? 3.167 -9.448 -12.705 1.00 96.06 85 LEU A C 1
ATOM 664 O O . LEU A 1 85 ? 2.676 -8.397 -13.109 1.00 96.06 85 LEU A O 1
ATOM 668 N N . GLN A 1 86 ? 4.355 -9.891 -13.126 1.00 94.38 86 GLN A N 1
ATOM 669 C CA . GLN A 1 86 ? 5.187 -9.169 -14.104 1.00 94.38 86 GLN A CA 1
ATOM 670 C C . GLN A 1 86 ? 5.456 -7.713 -13.685 1.00 94.38 86 GLN A C 1
ATOM 672 O O . GLN A 1 86 ? 5.426 -6.794 -14.500 1.00 94.38 86 GLN A O 1
ATOM 677 N N . HIS A 1 87 ? 5.691 -7.517 -12.387 1.00 94.06 87 HIS A N 1
ATOM 678 C CA . HIS A 1 87 ? 5.880 -6.226 -11.733 1.00 94.06 87 HIS A CA 1
ATOM 679 C C . HIS A 1 87 ? 4.675 -5.287 -11.783 1.00 94.06 87 HIS A C 1
ATOM 681 O O . HIS A 1 87 ? 4.830 -4.131 -11.411 1.00 94.06 87 HIS A O 1
ATOM 687 N N . LYS A 1 88 ? 3.486 -5.738 -12.197 1.00 95.06 88 LYS A N 1
ATOM 688 C CA . LYS A 1 88 ? 2.277 -4.915 -12.286 1.00 95.06 88 LYS A CA 1
ATOM 689 C C . LYS A 1 88 ? 1.218 -5.406 -11.309 1.00 95.06 88 LYS A C 1
ATOM 691 O O . LYS A 1 88 ? 0.831 -6.574 -11.350 1.00 95.06 88 LYS A O 1
ATOM 696 N N . VAL A 1 89 ? 0.724 -4.514 -10.449 1.00 97.25 89 VAL A N 1
ATOM 697 C CA . VAL A 1 89 ? -0.418 -4.834 -9.583 1.00 97.25 89 VAL A CA 1
ATOM 698 C C . VAL A 1 89 ? -1.686 -5.087 -10.401 1.00 97.25 89 VAL A C 1
ATOM 700 O O . VAL A 1 89 ? -1.851 -4.573 -11.510 1.00 97.25 89 VAL A O 1
ATOM 703 N N . VAL A 1 90 ? -2.603 -5.877 -9.844 1.00 97.38 90 VAL A N 1
ATOM 704 C CA . VAL A 1 90 ? -3.944 -6.040 -10.419 1.00 97.38 90 VAL A CA 1
ATOM 705 C C . VAL A 1 90 ? -4.660 -4.686 -10.486 1.00 97.38 90 VAL A C 1
ATOM 707 O O . VAL A 1 90 ? -4.494 -3.850 -9.602 1.00 97.38 90 VAL A O 1
ATOM 710 N N . GLU A 1 91 ? -5.487 -4.473 -11.512 1.00 96.06 91 GLU A N 1
ATOM 711 C CA . GLU A 1 91 ? -6.112 -3.166 -11.800 1.00 96.06 91 GLU A CA 1
ATOM 712 C C . GLU A 1 91 ? -7.009 -2.633 -10.679 1.00 96.06 91 GLU A C 1
ATOM 714 O O . GLU A 1 91 ? -7.251 -1.435 -10.583 1.00 96.06 91 GLU A O 1
ATOM 719 N N . SER A 1 92 ? -7.513 -3.518 -9.818 1.00 96.56 92 SER A N 1
ATOM 720 C CA . SER A 1 92 ? -8.315 -3.125 -8.662 1.00 96.56 92 SER A CA 1
ATOM 721 C C . SER A 1 92 ? -7.495 -2.522 -7.519 1.00 96.56 92 SER A C 1
ATOM 723 O O . SER A 1 92 ? -8.080 -2.069 -6.533 1.00 96.56 92 SER A O 1
ATOM 725 N N . ASN A 1 93 ? -6.166 -2.568 -7.609 1.00 97.62 93 ASN A N 1
ATOM 726 C CA . ASN A 1 93 ? -5.257 -1.970 -6.645 1.00 97.62 93 ASN A CA 1
ATOM 727 C C . ASN A 1 93 ? -4.717 -0.657 -7.190 1.00 97.62 93 ASN A C 1
ATOM 729 O O . ASN A 1 93 ? -4.760 -0.400 -8.388 1.00 97.62 93 ASN A O 1
ATOM 733 N N . ARG A 1 94 ? -4.185 0.161 -6.291 1.00 96.81 94 ARG A N 1
ATOM 734 C CA . ARG A 1 94 ? -3.669 1.484 -6.628 1.00 96.81 94 ARG A CA 1
ATOM 735 C C . ARG A 1 94 ? -2.419 1.780 -5.828 1.00 96.81 94 ARG A C 1
ATOM 737 O O . ARG A 1 94 ? -2.342 1.395 -4.657 1.00 96.81 94 ARG A O 1
ATOM 744 N N . PHE A 1 95 ? -1.478 2.490 -6.432 1.00 96.44 95 PHE A N 1
ATOM 745 C CA . PHE A 1 95 ? -0.377 3.116 -5.712 1.00 96.44 95 PHE A CA 1
ATOM 746 C C . PHE A 1 95 ? -0.883 4.011 -4.559 1.00 96.44 95 PHE A C 1
ATOM 748 O O . PHE A 1 95 ? -1.875 4.728 -4.703 1.00 96.44 95 PHE A O 1
ATOM 755 N N . TYR A 1 96 ? -0.218 3.946 -3.402 1.00 96.00 96 TYR A N 1
ATOM 756 C CA . TYR A 1 96 ? -0.641 4.615 -2.165 1.00 96.00 96 TYR A CA 1
ATOM 757 C C . TYR A 1 96 ? 0.485 5.467 -1.566 1.00 96.00 96 TYR A C 1
ATOM 759 O O . TYR A 1 96 ? 0.924 5.272 -0.430 1.00 96.00 96 TYR A O 1
ATOM 767 N N . GLY A 1 97 ? 0.984 6.406 -2.372 1.00 92.44 97 GLY A N 1
ATOM 768 C CA . GLY A 1 97 ? 2.075 7.308 -2.003 1.00 92.44 97 GLY A CA 1
ATOM 769 C C . GLY A 1 97 ? 1.723 8.301 -0.891 1.00 92.44 97 GLY A C 1
ATOM 770 O O . GLY A 1 97 ? 2.607 8.809 -0.213 1.00 92.44 97 GLY A O 1
ATOM 771 N N . GLU A 1 98 ? 0.441 8.552 -0.620 1.00 92.94 98 GLU A N 1
ATOM 772 C CA . GLU A 1 98 ? 0.002 9.377 0.512 1.00 92.94 98 GLU A CA 1
ATOM 773 C C . GLU A 1 98 ? 0.325 8.751 1.887 1.00 92.94 98 GLU A C 1
ATOM 775 O O . GLU A 1 98 ? 0.278 9.428 2.926 1.00 92.94 98 GLU A O 1
ATOM 780 N N . PHE A 1 99 ? 0.689 7.464 1.925 1.00 91.38 99 PHE A N 1
ATOM 781 C CA . PHE A 1 99 ? 1.183 6.839 3.146 1.00 91.38 99 PHE A CA 1
ATOM 782 C C . PHE A 1 99 ? 2.577 7.346 3.516 1.00 91.38 99 P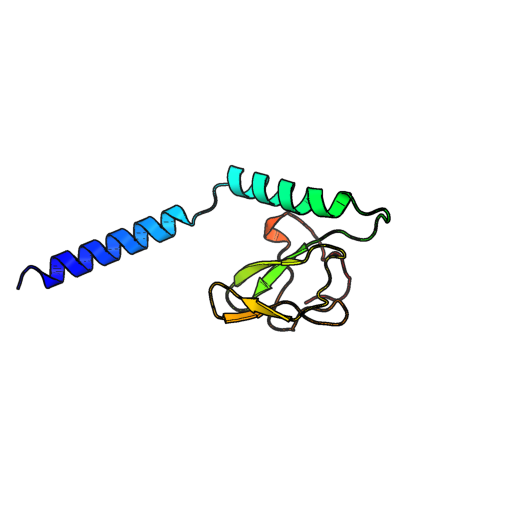HE A C 1
ATOM 784 O O . PHE A 1 99 ? 2.754 7.857 4.617 1.00 91.38 99 PHE A O 1
ATOM 791 N N . ASP A 1 100 ? 3.547 7.258 2.612 1.00 89.56 100 ASP A N 1
ATOM 792 C CA . ASP A 1 100 ? 4.965 7.536 2.881 1.00 89.56 100 ASP A CA 1
ATOM 793 C C . ASP A 1 100 ? 5.484 8.846 2.258 1.00 89.56 100 ASP A C 1
ATOM 795 O O . ASP A 1 100 ? 6.633 9.220 2.477 1.00 89.56 100 ASP A O 1
ATOM 799 N N . GLY A 1 101 ? 4.644 9.555 1.502 1.00 89.31 101 GLY A N 1
ATOM 800 C CA . GLY A 1 101 ? 5.007 10.761 0.756 1.00 89.31 101 GLY A CA 1
ATOM 801 C C . GLY A 1 101 ? 5.659 10.484 -0.602 1.00 89.31 101 GLY A C 1
ATOM 802 O O . GLY A 1 101 ? 6.153 11.419 -1.236 1.00 89.31 101 GLY A O 1
ATOM 803 N N . SER A 1 102 ? 5.684 9.231 -1.068 1.00 88.81 102 SER A N 1
ATOM 804 C CA . SER A 1 102 ? 6.245 8.877 -2.371 1.00 88.81 102 SER A CA 1
ATOM 805 C C . SER A 1 102 ? 5.405 9.459 -3.512 1.00 88.81 102 SER A C 1
ATOM 807 O O . SER A 1 102 ? 4.202 9.242 -3.602 1.00 88.81 102 SER A O 1
ATOM 809 N N . VAL A 1 103 ? 6.056 10.160 -4.441 1.00 90.25 103 VAL A N 1
ATOM 810 C CA . VAL A 1 103 ? 5.377 10.815 -5.579 1.00 90.25 103 VAL A CA 1
ATOM 811 C C . VAL A 1 103 ? 5.007 9.820 -6.685 1.00 90.25 103 VAL A C 1
ATOM 813 O O . VAL A 1 103 ? 4.072 10.049 -7.446 1.00 90.25 103 VAL A O 1
ATOM 816 N N . GLN A 1 104 ? 5.739 8.710 -6.780 1.00 90.00 104 GLN A N 1
ATOM 817 C CA . GLN A 1 104 ? 5.557 7.706 -7.823 1.00 90.00 104 GLN A CA 1
ATOM 818 C C . GLN A 1 104 ? 5.882 6.294 -7.316 1.00 90.00 104 GLN A C 1
ATOM 820 O O . GLN A 1 104 ? 6.696 6.141 -6.388 1.00 90.00 104 GLN A O 1
ATOM 825 N N . PRO A 1 105 ? 5.300 5.256 -7.945 1.00 91.19 105 PRO A N 1
ATOM 826 C CA . PRO A 1 105 ? 5.703 3.883 -7.700 1.00 91.19 105 PRO A CA 1
ATOM 827 C C . PRO A 1 105 ? 7.176 3.683 -8.075 1.00 91.19 105 PRO A C 1
ATOM 829 O O . PRO A 1 105 ? 7.762 4.431 -8.862 1.00 91.19 105 PRO A O 1
ATOM 832 N N . ALA A 1 106 ? 7.781 2.662 -7.482 1.00 88.56 106 ALA A N 1
ATOM 833 C CA . ALA A 1 106 ? 9.155 2.289 -7.748 1.00 88.56 106 ALA A CA 1
ATOM 834 C C . ALA A 1 106 ? 9.261 1.660 -9.137 1.00 88.56 106 ALA A C 1
ATOM 836 O O . ALA A 1 106 ? 9.982 2.156 -9.999 1.00 88.56 106 ALA A O 1
ATOM 837 N N . TRP A 1 107 ? 8.452 0.640 -9.408 1.00 88.38 107 TRP A N 1
ATOM 838 C CA . TRP A 1 107 ? 8.321 0.124 -10.761 1.00 88.38 107 TRP A CA 1
ATOM 839 C C . TRP A 1 107 ? 7.386 1.022 -11.594 1.00 88.38 107 TRP A C 1
ATOM 841 O O . TRP A 1 107 ? 6.295 1.348 -11.125 1.00 88.38 107 TRP A O 1
ATOM 851 N N . PRO A 1 108 ? 7.753 1.440 -12.818 1.00 88.00 108 PRO A N 1
ATOM 852 C CA . PRO A 1 108 ? 6.893 2.287 -13.647 1.00 88.00 108 PRO A CA 1
ATOM 853 C C . PRO A 1 108 ? 5.635 1.545 -14.139 1.00 88.00 108 PRO A C 1
ATOM 855 O O . PRO A 1 108 ? 5.584 0.317 -14.162 1.00 88.00 108 PRO A O 1
ATOM 858 N N . GLY A 1 109 ? 4.613 2.292 -14.572 1.00 87.38 109 GLY A N 1
ATOM 859 C CA . GLY A 1 109 ? 3.423 1.723 -15.226 1.00 87.38 109 GLY A CA 1
ATOM 860 C C . GLY A 1 109 ? 2.416 1.033 -14.296 1.00 87.38 109 GLY A C 1
ATOM 861 O O . GLY A 1 109 ? 1.621 0.216 -14.768 1.00 87.38 109 GLY A O 1
ATOM 862 N N . GLN A 1 110 ? 2.448 1.344 -12.996 1.00 89.31 110 GLN A N 1
ATOM 863 C CA . GLN A 1 110 ? 1.423 0.899 -12.046 1.00 89.31 110 GLN A CA 1
ATOM 864 C C . GLN A 1 110 ? 0.167 1.785 -12.116 1.00 89.31 110 GLN A C 1
ATOM 866 O O . GLN A 1 110 ? 0.306 2.981 -12.386 1.00 89.31 110 GLN A O 1
ATOM 871 N N . PRO A 1 111 ? -1.027 1.214 -11.868 1.00 83.75 111 PRO A N 1
ATOM 872 C CA . PRO A 1 111 ? -2.258 1.964 -11.616 1.00 83.75 111 PRO A CA 1
ATOM 873 C C . PRO A 1 111 ? -2.279 2.683 -10.255 1.00 83.75 111 PRO A C 1
ATOM 875 O O . PRO A 1 111 ? -1.514 2.310 -9.330 1.00 83.75 111 PRO A O 1
#

Secondary structure (DSSP, 8-state):
--HHHHHHHHHHHHHHHHHHHH---HHHHHHHHHHHHHHHH-SSS-----EEEE-TT--EEEE-TTSSB--EEE-TTT--EEEEETBEE-TT-EE-TTTTT-SS-SSSS--